Protein AF-A0A4R4ZML0-F1 (afdb_monomer_lite)

pLDDT: mean 73.99, std 18.69, range [35.84, 96.38]

Sequence (76 aa):
MVAGDLRQMAVLRGTSEPSSAPGRCTLTRRQLAVWYAGGYRTATAAALAGMEGALAAIADLVQATSDREPWLPEHF

Foldseek 3Di:
DDPDDWQAWDDDPPDTDRDPDHHQKTDDPVLVVCLLQLVDQALVVSVVVPIDHDSVSSRVSSVVCNPPHRPPDPDD

Secondary structure (DSSP, 8-state):
-----------BTTB----SSPPSEE--HHHHHHHHTT---SHHHHHHTT-EE-HHHHHHHHHHTTTS-----S--

Radius of gyration: 13.09 Å; chains: 1; bounding box: 27×32×36 Å

InterPro domains:
  IPR025559 Enhanced intracellular survival protein domain [PF13530] (17-73)

Organism: NCBI:txid705336

Structure (mmCIF, N/CA/C/O backbone):
data_AF-A0A4R4ZML0-F1
#
_entry.id   AF-A0A4R4ZML0-F1
#
loop_
_atom_site.group_PDB
_atom_site.id
_atom_site.type_symbol
_atom_site.label_atom_id
_atom_site.label_alt_id
_atom_site.label_comp_id
_atom_site.label_asym_id
_atom_site.label_entity_id
_atom_site.label_seq_id
_atom_site.pdbx_PDB_ins_code
_atom_site.Cartn_x
_atom_site.Cartn_y
_atom_site.Cartn_z
_atom_site.occupancy
_atom_site.B_iso_or_equiv
_atom_site.auth_seq_id
_atom_site.auth_comp_id
_atom_site.auth_asym_id
_atom_site.auth_atom_id
_atom_site.pdbx_PDB_model_num
ATOM 1 N N . MET A 1 1 ? 20.868 14.984 5.958 1.00 35.84 1 MET A N 1
ATOM 2 C CA . MET A 1 1 ? 19.898 14.352 5.040 1.00 35.84 1 MET A CA 1
ATOM 3 C C . MET A 1 1 ? 20.259 12.873 4.981 1.00 35.84 1 MET A C 1
ATOM 5 O O . MET A 1 1 ? 21.223 12.521 4.322 1.00 35.84 1 MET A O 1
ATOM 9 N N . VAL A 1 2 ? 19.634 12.046 5.825 1.00 40.44 2 VAL A N 1
ATOM 10 C CA . VAL A 1 2 ? 20.007 10.629 5.978 1.00 40.44 2 VAL A CA 1
ATOM 11 C C . VAL A 1 2 ? 19.295 9.839 4.886 1.00 40.44 2 VAL A C 1
ATOM 13 O O . VAL A 1 2 ? 18.070 9.743 4.903 1.00 40.44 2 VAL A O 1
ATOM 16 N N . ALA A 1 3 ? 20.059 9.325 3.924 1.00 43.34 3 ALA A N 1
ATOM 17 C CA . ALA A 1 3 ? 19.573 8.423 2.890 1.00 43.34 3 ALA A CA 1
ATOM 18 C C . ALA A 1 3 ? 19.157 7.099 3.550 1.00 43.34 3 ALA A C 1
ATOM 20 O O . ALA A 1 3 ? 19.988 6.248 3.862 1.00 43.34 3 ALA A O 1
ATOM 21 N N . GLY A 1 4 ? 17.863 6.973 3.843 1.00 46.62 4 GLY A N 1
ATOM 22 C CA . GLY A 1 4 ? 17.258 5.719 4.264 1.00 46.62 4 GLY A CA 1
ATOM 23 C C . GLY A 1 4 ? 17.308 4.728 3.107 1.00 46.62 4 GLY A C 1
ATOM 24 O O . GLY A 1 4 ? 16.736 4.986 2.057 1.00 46.62 4 GLY A O 1
ATOM 25 N N . ASP A 1 5 ? 18.027 3.631 3.322 1.00 50.00 5 ASP A N 1
ATOM 26 C CA . ASP A 1 5 ? 18.238 2.480 2.438 1.00 50.00 5 ASP A CA 1
ATOM 27 C C . ASP A 1 5 ? 16.923 2.012 1.765 1.00 50.00 5 ASP A C 1
ATOM 29 O O . ASP A 1 5 ? 16.124 1.280 2.361 1.00 50.00 5 ASP A O 1
ATOM 33 N N . LEU A 1 6 ? 16.670 2.488 0.536 1.00 51.88 6 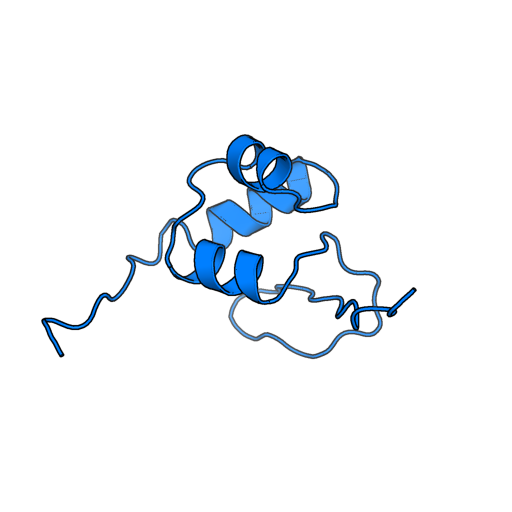LEU A N 1
ATOM 34 C CA . LEU A 1 6 ? 15.522 2.116 -0.295 1.00 51.88 6 LEU A CA 1
ATOM 35 C C . LEU A 1 6 ? 15.793 0.742 -0.913 1.00 51.88 6 LEU A C 1
ATOM 37 O O . LEU A 1 6 ? 16.471 0.623 -1.931 1.00 51.88 6 LEU A O 1
ATOM 41 N N . ARG A 1 7 ? 15.264 -0.315 -0.296 1.00 52.16 7 ARG A N 1
ATOM 42 C CA . ARG A 1 7 ? 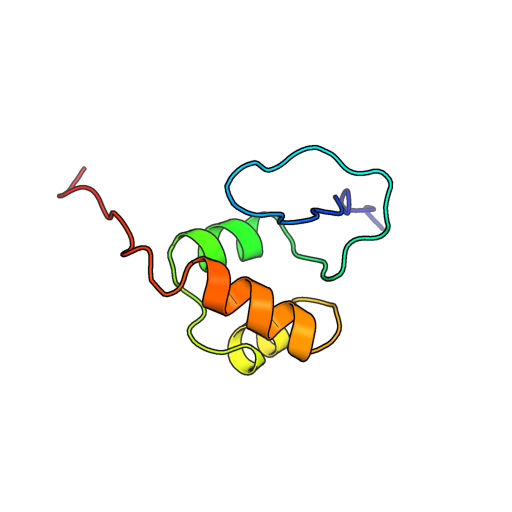15.369 -1.676 -0.837 1.00 52.16 7 ARG A CA 1
ATOM 43 C C . ARG A 1 7 ? 14.203 -1.949 -1.779 1.00 52.16 7 ARG A C 1
ATOM 45 O O . ARG A 1 7 ? 13.055 -2.004 -1.345 1.00 52.16 7 ARG A O 1
ATOM 52 N N . GLN A 1 8 ? 14.505 -2.126 -3.063 1.00 51.22 8 GLN A N 1
ATOM 53 C CA . GLN A 1 8 ? 13.535 -2.573 -4.060 1.00 51.22 8 GLN A CA 1
ATOM 54 C C . GLN A 1 8 ? 13.190 -4.048 -3.814 1.00 51.22 8 GLN A C 1
ATOM 56 O O . GLN A 1 8 ? 14.082 -4.882 -3.668 1.00 51.22 8 GLN A O 1
ATOM 61 N N . MET A 1 9 ? 11.897 -4.374 -3.748 1.00 43.72 9 MET A N 1
ATOM 62 C CA . MET A 1 9 ? 11.418 -5.751 -3.606 1.00 43.72 9 MET A CA 1
ATOM 63 C C . MET A 1 9 ? 10.484 -6.099 -4.764 1.00 43.72 9 MET A C 1
ATOM 65 O O . MET A 1 9 ? 9.473 -5.433 -4.982 1.00 43.72 9 MET A O 1
ATOM 69 N N . ALA A 1 10 ? 10.826 -7.153 -5.503 1.00 46.47 10 ALA A N 1
ATOM 70 C CA . ALA A 1 10 ? 9.953 -7.767 -6.493 1.00 46.47 10 ALA A CA 1
ATOM 71 C C . ALA A 1 10 ? 9.239 -8.955 -5.834 1.00 46.47 10 ALA A C 1
ATOM 73 O O . ALA A 1 10 ? 9.875 -9.936 -5.457 1.00 46.47 10 ALA A O 1
ATOM 74 N N . VAL A 1 11 ? 7.919 -8.862 -5.659 1.00 50.41 11 VAL A N 1
ATOM 75 C CA . VAL A 1 11 ? 7.107 -9.975 -5.149 1.00 50.41 11 VAL A CA 1
ATOM 76 C C . VAL A 1 11 ? 6.655 -10.817 -6.339 1.00 50.41 11 VAL A C 1
ATOM 78 O O . VAL A 1 11 ? 5.704 -10.472 -7.038 1.00 50.41 11 VAL A O 1
ATOM 81 N N . LEU A 1 12 ? 7.362 -11.919 -6.583 1.00 40.81 12 LEU A N 1
ATOM 82 C CA . LEU A 1 12 ? 6.908 -13.014 -7.436 1.00 40.81 12 LEU A CA 1
ATOM 83 C C . LEU A 1 12 ? 6.437 -14.150 -6.521 1.00 40.81 12 LEU A C 1
ATOM 85 O O . LEU A 1 12 ? 7.086 -14.474 -5.534 1.00 40.81 12 LEU A O 1
ATOM 89 N N . ARG A 1 13 ? 5.253 -14.688 -6.826 1.00 43.44 13 ARG A N 1
ATOM 90 C CA . ARG A 1 13 ? 4.565 -15.818 -6.173 1.00 43.44 13 ARG A CA 1
ATOM 91 C C . ARG A 1 13 ? 5.447 -16.651 -5.219 1.00 43.44 13 ARG A C 1
ATOM 93 O O . ARG A 1 13 ? 6.157 -17.546 -5.653 1.00 43.44 13 ARG A O 1
ATOM 100 N N . GLY A 1 14 ? 5.314 -16.405 -3.914 1.00 49.81 14 GLY A N 1
ATOM 101 C CA . GLY A 1 14 ? 5.725 -17.341 -2.859 1.00 49.81 14 GLY A CA 1
ATOM 102 C C . GLY A 1 14 ? 7.172 -17.269 -2.359 1.00 49.81 14 GLY A C 1
ATOM 103 O O . GLY A 1 14 ? 7.425 -17.797 -1.280 1.00 49.81 14 GLY A O 1
ATOM 104 N N . THR A 1 15 ? 8.084 -16.576 -3.043 1.00 43.50 15 THR A N 1
ATOM 105 C CA . THR A 1 15 ? 9.493 -16.468 -2.623 1.00 43.50 15 THR A CA 1
ATOM 106 C C . THR A 1 15 ? 10.028 -15.067 -2.910 1.00 43.50 15 THR A C 1
ATOM 108 O O . THR A 1 15 ? 9.978 -14.588 -4.040 1.00 43.50 15 THR A O 1
ATOM 111 N N . SER A 1 16 ? 10.523 -14.375 -1.879 1.00 57.47 16 SER A N 1
ATOM 112 C CA . SER A 1 16 ? 11.132 -13.050 -2.022 1.00 57.47 16 SER A CA 1
ATOM 113 C C . SER A 1 16 ? 12.636 -13.187 -2.255 1.00 57.47 16 SER A C 1
ATOM 115 O O . SER A 1 16 ? 13.401 -13.314 -1.299 1.00 57.47 16 SER A O 1
ATOM 117 N N . GLU A 1 17 ? 13.063 -13.167 -3.513 1.00 58.28 17 GLU A N 1
ATOM 118 C CA . GLU A 1 17 ? 14.483 -13.122 -3.869 1.00 58.28 17 GLU A CA 1
ATOM 119 C C . GLU A 1 17 ? 14.941 -11.665 -4.058 1.00 58.28 17 GLU A C 1
ATOM 121 O O . GLU A 1 17 ? 14.183 -10.844 -4.592 1.00 58.28 17 GLU A O 1
ATOM 126 N N . PRO A 1 18 ? 16.159 -11.299 -3.616 1.00 61.06 18 PRO A N 1
ATOM 127 C CA . PRO A 1 18 ? 16.722 -9.995 -3.934 1.00 61.06 18 PRO A CA 1
ATOM 128 C C . PRO A 1 18 ? 16.838 -9.858 -5.457 1.00 61.06 18 PRO A C 1
ATOM 130 O O . PRO A 1 18 ? 17.447 -10.692 -6.121 1.00 61.06 18 PRO A O 1
ATOM 133 N N . SER A 1 19 ? 16.246 -8.799 -6.008 1.00 68.19 19 SER A N 1
ATOM 134 C CA . SER A 1 19 ? 16.255 -8.528 -7.445 1.00 68.19 19 SER A CA 1
ATOM 135 C C . SER A 1 19 ? 17.026 -7.249 -7.739 1.00 68.19 19 SER A C 1
ATOM 137 O O . SER A 1 19 ? 16.875 -6.253 -7.035 1.00 68.19 19 SER A O 1
ATOM 139 N N . SER A 1 20 ? 17.831 -7.268 -8.802 1.00 71.12 20 SER A N 1
ATOM 140 C CA . SER A 1 20 ? 18.439 -6.060 -9.377 1.00 71.12 20 SER A CA 1
ATOM 141 C C . SER A 1 20 ? 17.502 -5.343 -10.354 1.00 71.12 20 SER A C 1
ATOM 143 O O . SER A 1 20 ? 17.844 -4.272 -10.852 1.00 71.12 20 SER A O 1
ATOM 145 N N . ALA A 1 21 ? 16.339 -5.930 -10.663 1.00 73.00 21 ALA A N 1
ATOM 146 C CA . ALA A 1 21 ? 15.328 -5.269 -11.471 1.00 73.00 21 ALA A CA 1
ATOM 147 C C . ALA A 1 21 ? 14.673 -4.136 -10.666 1.00 73.00 21 ALA A C 1
ATOM 149 O O . ALA A 1 21 ? 14.448 -4.291 -9.460 1.00 73.00 21 ALA A O 1
ATOM 150 N N . PRO A 1 22 ? 14.318 -3.015 -11.316 1.00 70.12 22 PRO A N 1
ATOM 151 C CA . PRO A 1 22 ? 13.626 -1.935 -10.639 1.00 70.12 22 PRO A CA 1
ATOM 152 C C . PRO A 1 22 ? 12.313 -2.437 -10.022 1.00 70.12 22 PRO A C 1
ATOM 154 O O . PRO A 1 22 ? 11.479 -3.055 -10.687 1.00 70.12 22 PRO A O 1
ATOM 157 N N . GLY A 1 23 ? 12.136 -2.166 -8.729 1.00 77.00 23 GLY A N 1
ATOM 158 C CA . GLY A 1 23 ? 10.926 -2.496 -7.985 1.00 77.00 23 GLY A CA 1
ATOM 159 C C . GLY A 1 23 ? 9.716 -1.731 -8.523 1.00 77.00 23 GLY A C 1
ATOM 160 O O . GLY A 1 23 ? 9.815 -0.556 -8.871 1.00 77.00 23 GLY A O 1
ATOM 161 N N . ARG A 1 24 ? 8.555 -2.397 -8.574 1.00 86.88 24 ARG A N 1
ATOM 162 C CA . ARG A 1 24 ? 7.290 -1.805 -9.058 1.00 86.88 24 ARG A CA 1
ATOM 163 C C . ARG A 1 24 ? 6.652 -0.837 -8.048 1.00 86.88 24 ARG A C 1
ATOM 165 O O . ARG A 1 24 ? 5.805 -0.031 -8.429 1.00 86.88 24 ARG A O 1
ATOM 172 N N . CYS A 1 25 ? 7.048 -0.928 -6.780 1.00 88.19 25 CYS A N 1
ATOM 173 C CA . CYS A 1 25 ? 6.631 -0.055 -5.689 1.00 88.19 25 CYS A CA 1
ATOM 174 C C . CYS A 1 25 ? 7.718 0.016 -4.606 1.00 88.19 25 CYS A C 1
ATOM 176 O O . CYS A 1 25 ? 8.496 -0.928 -4.434 1.00 88.19 25 CYS A O 1
ATOM 178 N N . THR A 1 26 ? 7.728 1.110 -3.851 1.00 89.88 26 THR A N 1
ATOM 179 C CA . THR A 1 26 ? 8.681 1.385 -2.775 1.00 89.88 26 THR A CA 1
ATOM 180 C C . THR A 1 26 ? 7.931 1.646 -1.477 1.00 89.88 26 THR A C 1
ATOM 182 O O . THR A 1 26 ? 6.927 2.360 -1.442 1.00 89.88 26 THR A O 1
ATOM 185 N N . LEU A 1 27 ? 8.428 1.057 -0.393 1.00 91.31 27 LEU A N 1
ATOM 186 C CA . LEU A 1 27 ? 7.866 1.205 0.938 1.00 91.31 27 LEU A CA 1
ATOM 187 C C . LEU A 1 27 ? 8.961 1.100 2.003 1.00 91.31 27 LEU A C 1
ATOM 189 O O . LEU A 1 27 ? 9.962 0.402 1.855 1.00 91.31 27 LEU A O 1
ATOM 193 N N . THR A 1 28 ? 8.751 1.793 3.111 1.00 91.69 28 THR A N 1
ATOM 194 C CA . THR A 1 28 ? 9.583 1.704 4.311 1.00 91.69 28 THR A CA 1
ATOM 195 C C . THR A 1 28 ? 9.356 0.380 5.042 1.00 91.69 28 THR A C 1
ATOM 197 O O . THR A 1 28 ? 8.300 -0.244 4.927 1.00 91.69 28 THR A O 1
ATOM 200 N N . ARG A 1 29 ? 10.300 -0.011 5.912 1.00 88.56 29 ARG A N 1
ATOM 201 C CA . ARG A 1 29 ? 10.133 -1.185 6.795 1.00 88.56 29 ARG A CA 1
ATOM 202 C C . ARG A 1 29 ? 8.860 -1.121 7.644 1.00 88.56 29 ARG A C 1
ATOM 204 O O . ARG A 1 29 ? 8.210 -2.137 7.855 1.00 88.56 29 ARG A O 1
ATOM 211 N N . ARG A 1 30 ? 8.487 0.072 8.117 1.00 87.94 30 ARG A N 1
ATOM 212 C CA . ARG A 1 30 ? 7.260 0.265 8.903 1.00 87.94 30 ARG A CA 1
ATOM 213 C C . ARG A 1 30 ? 6.013 0.031 8.054 1.00 87.94 30 ARG A C 1
ATOM 215 O O . ARG A 1 30 ? 5.105 -0.659 8.495 1.00 87.94 30 ARG A O 1
ATOM 222 N N . GLN A 1 31 ? 5.976 0.564 6.834 1.00 90.38 31 GLN A N 1
ATOM 223 C CA . GLN A 1 31 ? 4.872 0.313 5.904 1.00 90.38 31 GLN A CA 1
ATOM 224 C C . GLN A 1 31 ? 4.800 -1.166 5.494 1.00 90.38 31 GLN A C 1
ATOM 226 O O . GLN A 1 31 ? 3.696 -1.683 5.358 1.00 90.38 31 GLN A O 1
ATOM 231 N N . LEU A 1 32 ? 5.942 -1.856 5.380 1.00 88.75 32 LEU A N 1
ATOM 232 C CA . LEU A 1 32 ? 5.992 -3.301 5.133 1.00 88.75 32 LEU A CA 1
ATOM 233 C C . LEU A 1 32 ? 5.335 -4.075 6.276 1.00 88.75 32 LEU A C 1
ATOM 235 O O . LEU A 1 32 ? 4.506 -4.937 6.018 1.00 88.75 32 LEU A O 1
ATOM 239 N N . ALA A 1 33 ? 5.664 -3.746 7.527 1.00 88.50 33 ALA A N 1
ATOM 240 C CA . ALA A 1 33 ? 5.068 -4.395 8.694 1.00 88.50 33 ALA A CA 1
ATOM 241 C C . ALA A 1 33 ? 3.544 -4.191 8.751 1.00 88.50 33 ALA A C 1
ATOM 243 O O . ALA A 1 33 ? 2.804 -5.143 8.981 1.00 88.50 33 ALA A O 1
ATOM 244 N N . VAL A 1 34 ? 3.068 -2.968 8.479 1.00 88.12 34 VAL A N 1
ATOM 245 C CA . VAL A 1 34 ? 1.626 -2.665 8.429 1.00 88.12 34 VAL A CA 1
ATOM 246 C C . VAL A 1 34 ? 0.936 -3.446 7.310 1.00 88.12 34 VAL A C 1
ATOM 248 O O . VAL A 1 34 ? -0.121 -4.025 7.538 1.00 88.12 34 VAL A O 1
ATOM 251 N N . TRP A 1 35 ? 1.532 -3.502 6.116 1.00 86.88 35 TRP A N 1
ATOM 252 C CA . TRP A 1 35 ? 1.015 -4.304 5.006 1.00 86.88 35 TRP A CA 1
ATOM 253 C C . TRP A 1 35 ? 0.980 -5.801 5.339 1.00 86.88 35 TRP A C 1
ATOM 255 O O . TRP A 1 35 ? -0.036 -6.450 5.107 1.00 86.88 35 TRP A O 1
ATOM 265 N N . TYR A 1 36 ? 2.052 -6.333 5.929 1.00 83.75 36 TYR A N 1
ATOM 266 C CA . TYR A 1 36 ? 2.158 -7.741 6.311 1.00 83.75 36 TYR A CA 1
ATOM 267 C C . TYR A 1 36 ? 1.111 -8.143 7.358 1.00 83.75 36 TYR A C 1
ATOM 269 O O . TYR A 1 36 ? 0.576 -9.243 7.302 1.00 83.75 36 TYR A O 1
ATOM 277 N N . ALA A 1 37 ? 0.767 -7.234 8.273 1.00 85.62 37 ALA A N 1
ATOM 278 C CA . ALA A 1 37 ? -0.309 -7.423 9.245 1.00 85.62 37 ALA A CA 1
ATOM 279 C C . ALA A 1 37 ? -1.725 -7.209 8.660 1.00 85.62 37 ALA A C 1
ATOM 281 O O . ALA A 1 37 ? -2.705 -7.224 9.401 1.00 85.62 37 ALA A O 1
ATOM 282 N N . GLY A 1 38 ? -1.861 -6.958 7.352 1.00 84.31 38 GLY A N 1
ATOM 283 C CA . GLY A 1 38 ? -3.150 -6.699 6.703 1.00 84.31 38 GLY A CA 1
ATOM 284 C C . GLY A 1 38 ? -3.740 -5.311 6.986 1.00 84.31 38 GLY A C 1
ATOM 285 O O . GLY A 1 38 ? -4.940 -5.101 6.812 1.00 84.31 38 GLY A O 1
ATOM 286 N N . GLY A 1 39 ? -2.923 -4.347 7.421 1.00 85.44 39 GLY A N 1
ATOM 287 C CA . GLY A 1 39 ? -3.363 -3.004 7.814 1.00 85.44 39 GLY A CA 1
ATOM 288 C C . GLY A 1 39 ? -3.814 -2.100 6.659 1.00 85.44 39 GLY A C 1
ATOM 289 O O . GLY A 1 39 ? -4.510 -1.114 6.895 1.00 85.44 39 GLY A O 1
ATOM 290 N N . TYR A 1 40 ? -3.472 -2.431 5.409 1.00 87.69 40 TYR A N 1
ATOM 291 C CA . TYR A 1 40 ? -3.985 -1.737 4.223 1.00 87.69 40 TYR A CA 1
ATOM 292 C C . TYR A 1 40 ? -5.000 -2.616 3.498 1.00 87.69 40 TYR A C 1
ATOM 294 O O . TYR A 1 40 ? -4.653 -3.682 3.002 1.00 87.69 40 TYR A O 1
ATOM 302 N N . ARG A 1 41 ? -6.252 -2.151 3.411 1.00 85.50 41 ARG A N 1
ATOM 303 C CA . ARG A 1 41 ? -7.333 -2.847 2.686 1.00 85.50 41 ARG A CA 1
ATOM 304 C C . ARG A 1 41 ? -7.523 -2.360 1.252 1.00 85.50 41 ARG A C 1
ATOM 306 O O . ARG A 1 41 ? -8.173 -3.029 0.460 1.00 85.50 41 ARG A O 1
ATOM 313 N N . THR A 1 42 ? -6.963 -1.201 0.904 1.00 90.06 42 THR A N 1
ATOM 314 C CA . THR A 1 42 ? -7.055 -0.626 -0.444 1.00 90.06 42 THR A CA 1
ATOM 315 C C . THR A 1 42 ? -5.726 -0.009 -0.869 1.00 90.06 42 THR A C 1
ATOM 317 O O . THR A 1 42 ? -4.947 0.461 -0.035 1.00 90.06 42 THR A O 1
ATOM 320 N N . ALA A 1 43 ? -5.487 0.039 -2.183 1.00 92.19 43 ALA A N 1
ATOM 321 C CA . ALA A 1 43 ? -4.315 0.701 -2.755 1.00 92.19 43 ALA A CA 1
ATOM 322 C C . ALA A 1 43 ? -4.267 2.195 -2.404 1.00 92.19 43 ALA A C 1
ATOM 324 O O . ALA A 1 43 ? -3.201 2.739 -2.135 1.00 92.19 43 ALA A O 1
ATOM 325 N N . THR A 1 44 ? -5.429 2.850 -2.344 1.00 94.38 44 THR A N 1
ATOM 326 C CA . THR A 1 44 ? -5.541 4.261 -1.963 1.00 94.38 44 THR A CA 1
ATOM 327 C C . THR A 1 44 ? -5.091 4.499 -0.525 1.00 94.38 44 THR A C 1
ATOM 329 O O . THR A 1 44 ? -4.344 5.440 -0.280 1.00 94.38 44 THR A O 1
ATOM 332 N N . ALA A 1 45 ? -5.482 3.641 0.424 1.00 92.50 45 ALA A N 1
ATOM 333 C CA . ALA A 1 45 ? -5.033 3.760 1.812 1.00 92.50 45 ALA A CA 1
ATOM 334 C C . ALA A 1 45 ? -3.510 3.581 1.932 1.00 92.50 45 ALA A C 1
ATOM 336 O O . ALA A 1 45 ? -2.850 4.332 2.648 1.00 92.50 45 ALA A O 1
ATOM 337 N N . ALA A 1 46 ? -2.946 2.631 1.182 1.00 91.69 46 ALA A N 1
ATOM 338 C CA . ALA A 1 46 ? -1.505 2.409 1.118 1.00 91.69 46 ALA A CA 1
ATOM 339 C C . ALA A 1 46 ? -0.748 3.598 0.487 1.00 91.69 46 ALA A C 1
ATOM 341 O O . ALA A 1 46 ? 0.285 4.018 1.009 1.00 91.69 46 ALA A O 1
ATOM 342 N N . ALA A 1 47 ? -1.282 4.189 -0.587 1.00 94.25 47 ALA A N 1
ATOM 343 C CA . ALA A 1 47 ? -0.713 5.376 -1.226 1.00 94.25 47 ALA A CA 1
ATOM 344 C C . ALA A 1 47 ? -0.769 6.609 -0.305 1.00 94.25 47 ALA A C 1
ATOM 346 O O . ALA A 1 47 ? 0.228 7.308 -0.149 1.00 94.25 47 ALA A O 1
ATOM 347 N N . LEU A 1 48 ? -1.897 6.836 0.381 1.00 96.38 48 LEU A N 1
ATOM 348 C CA . LEU A 1 48 ? -2.042 7.913 1.371 1.00 96.38 48 LEU A CA 1
ATOM 349 C C . LEU A 1 48 ? -1.101 7.741 2.570 1.00 96.38 48 LEU A C 1
ATOM 351 O O . LEU A 1 48 ? -0.654 8.726 3.150 1.00 96.38 48 LEU A O 1
ATOM 355 N N . ALA A 1 49 ? -0.757 6.500 2.920 1.00 92.69 49 ALA A N 1
ATOM 356 C CA . ALA A 1 49 ? 0.248 6.201 3.934 1.00 92.69 49 ALA A CA 1
ATOM 357 C C . ALA A 1 49 ? 1.695 6.429 3.453 1.00 92.69 49 ALA A C 1
ATOM 359 O O . ALA A 1 49 ? 2.629 6.223 4.234 1.00 92.69 49 ALA A O 1
ATOM 360 N N . GLY A 1 50 ? 1.889 6.842 2.196 1.00 94.06 50 GLY A N 1
ATOM 361 C CA . GLY A 1 50 ? 3.179 7.196 1.608 1.00 94.06 50 GLY A CA 1
ATOM 362 C C . GLY A 1 50 ? 3.904 6.042 0.918 1.00 94.06 50 GLY A C 1
ATOM 363 O O . GLY A 1 50 ? 5.132 6.057 0.889 1.00 94.06 50 GLY A O 1
ATOM 364 N N . MET A 1 51 ? 3.198 5.010 0.439 1.00 93.62 51 MET A N 1
ATOM 365 C CA . MET A 1 51 ? 3.802 4.063 -0.508 1.00 93.62 51 MET A CA 1
ATOM 366 C C . MET A 1 51 ? 3.965 4.722 -1.875 1.00 93.62 51 MET A C 1
ATOM 368 O O . MET A 1 51 ? 3.039 5.359 -2.377 1.00 93.62 51 MET A O 1
ATOM 372 N N . GLU A 1 52 ? 5.122 4.522 -2.494 1.00 93.25 52 GLU A N 1
ATOM 373 C CA . GLU A 1 52 ? 5.436 5.087 -3.805 1.00 93.25 52 GLU A CA 1
ATOM 374 C C . GLU A 1 52 ? 5.335 4.016 -4.895 1.00 93.25 52 GLU A C 1
ATOM 376 O O . GLU A 1 52 ? 5.718 2.862 -4.697 1.00 93.25 52 GLU A O 1
ATOM 381 N N . GLY A 1 53 ? 4.832 4.391 -6.070 1.00 90.94 53 GLY A N 1
ATOM 382 C CA . GLY A 1 53 ? 4.669 3.497 -7.217 1.00 90.94 53 GLY A CA 1
ATOM 383 C C . GLY A 1 53 ? 3.365 3.751 -7.964 1.00 90.94 53 GLY A C 1
ATOM 384 O O . GLY A 1 53 ? 2.538 4.568 -7.561 1.00 90.94 53 GLY A O 1
ATOM 385 N N . ALA A 1 54 ? 3.167 3.038 -9.072 1.00 93.50 54 ALA A N 1
ATOM 386 C CA . ALA A 1 54 ? 1.897 3.086 -9.787 1.00 93.50 54 ALA A CA 1
ATOM 387 C C . ALA A 1 54 ? 0.781 2.503 -8.908 1.00 93.50 54 ALA A C 1
ATOM 389 O O . ALA A 1 54 ? 0.961 1.447 -8.300 1.00 93.50 54 ALA A O 1
ATOM 390 N N . LEU A 1 55 ? -0.399 3.132 -8.892 1.00 92.38 55 LEU A N 1
ATOM 391 C CA . LEU A 1 55 ? -1.519 2.678 -8.057 1.00 92.38 55 LEU A CA 1
ATOM 392 C C . LEU A 1 55 ? -1.912 1.218 -8.348 1.00 92.38 55 LEU A C 1
ATOM 394 O O . LEU A 1 55 ? -2.255 0.485 -7.429 1.00 92.38 55 LEU A O 1
ATOM 398 N N . ALA A 1 56 ? -1.780 0.772 -9.602 1.00 92.69 56 ALA A N 1
ATOM 399 C CA . ALA A 1 56 ? -1.971 -0.626 -9.990 1.00 92.69 56 ALA A CA 1
ATOM 400 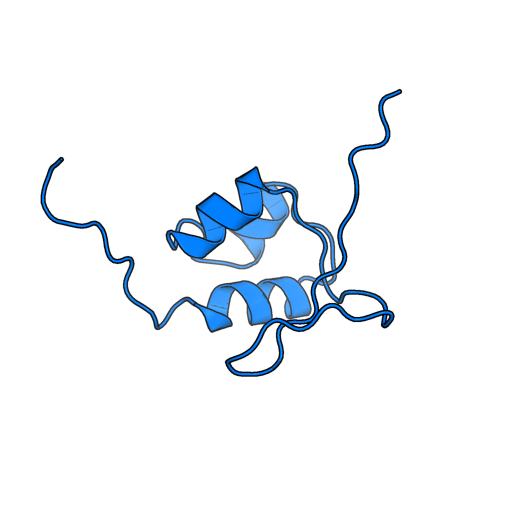C C . ALA A 1 56 ? -0.951 -1.578 -9.333 1.00 92.69 56 ALA A C 1
ATOM 402 O O . ALA A 1 56 ? -1.322 -2.648 -8.871 1.00 92.69 56 ALA A O 1
ATOM 403 N N . ALA A 1 57 ? 0.321 -1.181 -9.225 1.00 90.94 57 ALA A N 1
ATOM 404 C CA . ALA A 1 57 ? 1.337 -1.981 -8.539 1.00 90.94 57 ALA A CA 1
ATOM 405 C C . ALA A 1 57 ? 1.093 -2.037 -7.022 1.00 90.94 57 ALA A C 1
ATOM 407 O O . ALA A 1 57 ? 1.284 -3.080 -6.401 1.00 90.94 57 ALA A O 1
ATOM 408 N N . ILE A 1 58 ? 0.629 -0.932 -6.431 1.00 92.19 58 ILE A N 1
ATOM 409 C CA . ILE A 1 58 ? 0.224 -0.892 -5.020 1.00 92.19 58 ILE A CA 1
ATOM 410 C C . ILE A 1 58 ? -1.018 -1.772 -4.799 1.00 92.19 58 ILE A C 1
ATOM 412 O O . ILE A 1 58 ? -1.099 -2.474 -3.793 1.00 92.19 58 ILE A O 1
ATOM 416 N N . ALA A 1 59 ? -1.967 -1.785 -5.739 1.00 91.94 59 ALA A N 1
ATOM 417 C CA . ALA A 1 59 ? -3.133 -2.663 -5.691 1.00 91.94 59 ALA A CA 1
ATOM 418 C C . ALA A 1 59 ? -2.735 -4.143 -5.745 1.00 91.94 59 ALA A C 1
ATOM 420 O O . ALA A 1 59 ? -3.177 -4.901 -4.884 1.00 91.94 59 ALA A O 1
ATOM 421 N N . ASP A 1 60 ? -1.852 -4.528 -6.674 1.00 90.25 60 ASP A N 1
ATOM 422 C CA . ASP A 1 60 ? -1.298 -5.887 -6.753 1.00 90.25 60 ASP A CA 1
ATOM 423 C C . ASP A 1 60 ? -0.655 -6.299 -5.416 1.00 90.25 60 ASP A C 1
ATOM 425 O O . ASP A 1 60 ? -0.895 -7.399 -4.920 1.00 90.25 60 ASP A O 1
ATOM 429 N N . LEU A 1 61 ? 0.128 -5.400 -4.803 1.00 88.19 61 LEU A N 1
ATOM 430 C CA . LEU A 1 61 ? 0.774 -5.640 -3.511 1.00 88.19 61 LEU A CA 1
ATOM 431 C C . LEU A 1 61 ? -0.253 -5.856 -2.390 1.00 88.19 61 LEU A C 1
ATOM 433 O O . LEU A 1 61 ? -0.145 -6.820 -1.636 1.00 88.19 61 LEU A O 1
ATOM 437 N N . VAL A 1 62 ? -1.251 -4.976 -2.272 1.00 87.94 62 VAL A N 1
ATOM 438 C CA . VAL A 1 62 ? -2.308 -5.077 -1.249 1.00 87.94 62 VAL A CA 1
ATOM 439 C C . VAL A 1 62 ? -3.113 -6.368 -1.417 1.00 87.94 62 VAL A C 1
ATOM 441 O O . VAL A 1 62 ? -3.412 -7.035 -0.429 1.00 87.94 62 VAL A O 1
ATOM 444 N N . GLN A 1 63 ? -3.424 -6.762 -2.653 1.00 85.81 63 GLN A N 1
ATOM 445 C CA . GLN A 1 63 ? -4.161 -7.997 -2.930 1.00 85.81 63 GLN A CA 1
ATOM 446 C C . GLN A 1 63 ? -3.338 -9.258 -2.636 1.00 85.81 63 GLN A C 1
ATOM 448 O O . GLN A 1 63 ? -3.888 -10.221 -2.113 1.00 85.81 63 GLN A O 1
ATOM 453 N N . ALA A 1 64 ? -2.021 -9.245 -2.872 1.00 82.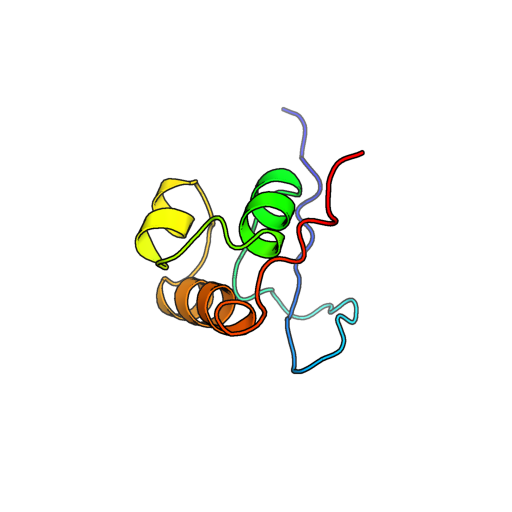56 64 ALA A N 1
ATOM 454 C CA . ALA A 1 64 ? -1.156 -10.416 -2.685 1.00 82.56 64 ALA A CA 1
ATOM 455 C C . ALA A 1 64 ? -1.183 -11.022 -1.266 1.00 82.56 64 ALA A C 1
ATOM 457 O O . ALA A 1 64 ? -0.859 -12.198 -1.092 1.00 82.56 64 ALA A O 1
ATOM 458 N N . THR A 1 65 ? -1.551 -10.234 -0.254 1.00 71.38 65 THR A N 1
ATOM 459 C CA . THR A 1 65 ? -1.688 -10.677 1.142 1.00 71.38 65 THR A CA 1
ATOM 460 C C . THR A 1 65 ? -3.102 -10.520 1.692 1.00 71.38 65 THR A C 1
ATOM 462 O O . THR A 1 65 ? -3.326 -10.872 2.844 1.00 71.38 65 THR A O 1
ATOM 465 N N . SER A 1 66 ? -4.066 -10.048 0.892 1.00 69.31 66 SER A N 1
ATOM 466 C CA . SER A 1 66 ? -5.452 -9.851 1.346 1.00 69.31 66 SER A CA 1
ATOM 467 C C . SER A 1 66 ? -6.142 -11.168 1.720 1.00 69.31 66 SER A C 1
ATOM 469 O O . SER A 1 66 ? -6.913 -11.185 2.675 1.00 69.31 66 SER A O 1
ATOM 471 N N . ASP A 1 67 ? -5.806 -12.263 1.031 1.00 65.81 67 ASP A N 1
ATOM 472 C CA . ASP A 1 67 ? -6.364 -13.602 1.285 1.00 65.81 67 ASP A CA 1
ATOM 473 C C . ASP A 1 67 ? -5.620 -14.376 2.386 1.00 65.81 67 ASP A C 1
ATOM 475 O O . ASP A 1 67 ? -6.031 -15.466 2.783 1.00 65.81 67 ASP A O 1
ATOM 479 N N . ARG A 1 68 ? -4.487 -13.849 2.867 1.00 61.56 68 ARG A N 1
ATOM 480 C CA . ARG A 1 68 ? -3.731 -14.440 3.974 1.00 61.56 68 ARG A CA 1
ATOM 481 C C . ARG A 1 68 ? -4.184 -13.745 5.250 1.00 61.56 68 ARG A C 1
ATOM 483 O O . ARG A 1 68 ? -3.765 -12.622 5.519 1.00 61.56 68 ARG A O 1
ATOM 490 N N . GLU A 1 69 ? -5.084 -14.388 5.994 1.00 53.25 69 GLU A N 1
ATOM 491 C CA . GLU A 1 69 ? -5.553 -13.874 7.284 1.00 53.25 69 GLU A CA 1
ATOM 492 C C . GLU A 1 69 ? -4.364 -13.462 8.175 1.00 53.25 69 GLU A C 1
ATOM 494 O O . GLU A 1 69 ? -3.361 -14.181 8.233 1.00 53.25 69 GLU A O 1
ATOM 499 N N . PRO A 1 70 ? -4.441 -12.314 8.877 1.00 58.12 70 PRO A N 1
ATOM 500 C CA . PRO A 1 70 ? -3.415 -11.938 9.829 1.00 58.12 70 PRO A CA 1
ATOM 501 C C . PRO A 1 70 ? -3.430 -12.939 10.985 1.00 58.12 70 PRO A C 1
ATOM 503 O O . PRO A 1 70 ? -4.341 -12.941 11.809 1.00 58.12 70 PRO A O 1
ATOM 506 N N . TRP A 1 71 ? -2.396 -13.770 11.067 1.00 55.41 71 TRP A N 1
ATOM 507 C CA . TRP A 1 71 ? -2.062 -14.536 12.264 1.00 55.41 71 TRP A CA 1
ATOM 508 C C . TRP A 1 71 ? -1.630 -13.551 13.353 1.00 55.41 71 TRP A C 1
ATOM 510 O O . TRP A 1 71 ? -0.448 -13.247 13.513 1.00 55.41 71 TRP A O 1
ATOM 520 N N . LEU A 1 72 ? -2.605 -13.012 14.084 1.00 56.59 72 LEU A N 1
ATOM 521 C CA . LEU A 1 72 ? -2.368 -12.578 15.450 1.00 56.59 72 LEU A CA 1
ATOM 522 C C . LEU A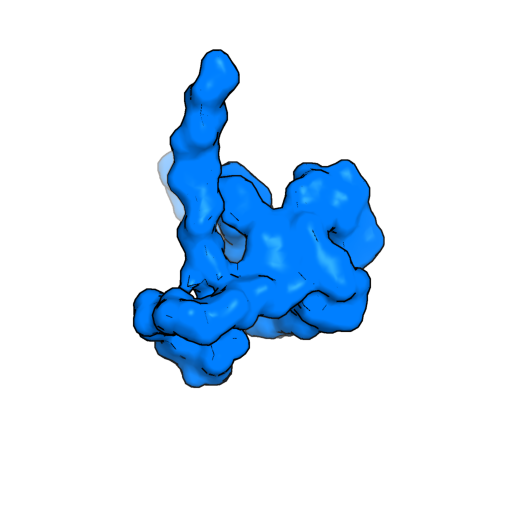 1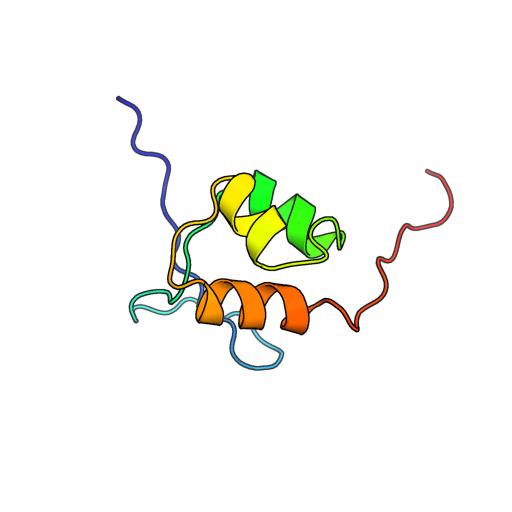 72 ? -2.281 -13.875 16.272 1.00 56.59 72 LEU A C 1
ATOM 524 O O . LEU A 1 72 ? -3.287 -14.582 16.351 1.00 56.59 72 LEU A O 1
ATOM 528 N N . PRO A 1 73 ? -1.117 -14.254 16.828 1.00 57.62 73 PRO A N 1
ATOM 529 C CA . PRO A 1 73 ? -1.111 -15.319 17.815 1.00 57.62 73 PRO A CA 1
ATOM 530 C C . PRO A 1 73 ? -1.974 -14.871 18.997 1.00 57.62 73 PRO A C 1
ATOM 532 O O . PRO A 1 73 ? -1.956 -13.694 19.371 1.00 57.62 73 PRO A O 1
ATOM 535 N N . GLU A 1 74 ? -2.754 -15.799 19.550 1.00 56.62 74 GLU A N 1
ATOM 536 C CA . GLU A 1 74 ? -3.479 -15.575 20.797 1.00 56.62 74 GLU A CA 1
ATOM 537 C C . GLU A 1 74 ? -2.483 -15.066 21.848 1.00 56.62 74 GLU A C 1
ATOM 539 O O . GLU A 1 74 ? -1.469 -15.712 22.081 1.00 56.62 74 GLU A O 1
ATOM 544 N N . HIS A 1 75 ? -2.753 -13.864 22.370 1.00 51.16 75 HIS A N 1
ATOM 545 C CA . HIS A 1 75 ? -2.184 -13.214 23.558 1.00 51.16 75 HIS A CA 1
ATOM 546 C C . HIS A 1 75 ? -0.766 -13.643 24.011 1.00 51.16 75 HIS A C 1
ATOM 548 O O . HIS A 1 75 ? -0.564 -14.748 24.508 1.00 51.16 75 HIS A O 1
ATOM 554 N N . PHE A 1 76 ? 0.191 -12.706 23.935 1.00 57.06 76 PHE A N 1
ATOM 555 C CA . PHE A 1 76 ? 1.497 -12.811 24.606 1.00 57.06 76 PHE A CA 1
ATOM 556 C C . PHE A 1 76 ? 1.381 -12.720 26.131 1.00 57.06 76 PHE A C 1
ATOM 558 O O . PHE A 1 76 ? 0.571 -11.886 26.603 1.00 57.06 76 PHE A O 1
#